Protein AF-A0A6A5ASR7-F1 (afdb_monomer_lite)

Organism: Aphanomyces astaci (NCBI:txid112090)

Sequence (142 aa):
GKNPKYELAPDVINNSWGGKFHNKLQAVVDAWRAADIIPVLCNGNSGRKCSTTWTPADYKNVIAVGNVGTDDKLFTQSSRGPTADGRIKPDVSAPGNRIRSAWHTGNSAYQIMTGTSMASPHVAGAIALYLSANKGAKYDQV

InterPro domains:
  IPR000209 Peptidase S8/S53 domain [PF00082] (9-138)
  IPR023828 Peptidase S8, subtilisin, Ser-active site [PS00138] (115-125)
  IPR036852 Peptidase S8/S53 domain superfamily [G3DSA:3.40.50.200] (2-142)
  IPR036852 Peptidase S8/S53 domain superfamily [SSF52743] (7-136)
  IPR051048 Peptidase S8/S53 subtilisin kexin sedolisin [PTHR43399] (6-133)

Foldseek 3Di:
DVDDDLVPDALEDEALDFAQDPDPCPVVLVVCQVSLRAYFYEQFQQDDDEQFGTPPQQPPRHQYEFEADPVRHGDGRTYADDHPVRRGDNPYYFHFAQDWDADPPDPPDIDGGGGSSRGRVVVRVVVVVVCVVVPPDGNVRD

Structure (mmCIF, N/CA/C/O backbone):
data_AF-A0A6A5ASR7-F1
#
_entry.id   AF-A0A6A5ASR7-F1
#
loop_
_atom_site.group_PDB
_atom_site.id
_atom_site.type_symbol
_atom_site.label_atom_id
_atom_site.label_alt_id
_atom_site.label_comp_id
_atom_site.label_asym_id
_atom_site.label_entity_id
_atom_site.label_seq_id
_atom_site.pdbx_PDB_ins_code
_atom_site.Cartn_x
_atom_site.Cartn_y
_atom_site.Cartn_z
_atom_site.occupancy
_atom_site.B_iso_or_equiv
_atom_site.auth_seq_id
_atom_site.auth_comp_id
_atom_site.auth_asym_id
_atom_site.auth_atom_id
_atom_site.pdbx_PDB_model_num
ATOM 1 N N . GLY A 1 1 ? -4.654 21.238 13.000 1.00 56.31 1 GLY A N 1
ATOM 2 C CA . GLY A 1 1 ? -4.422 22.635 12.565 1.00 56.31 1 GLY A CA 1
ATOM 3 C C . GLY A 1 1 ? -5.441 23.549 13.219 1.00 56.31 1 GLY A C 1
ATOM 4 O O . GLY A 1 1 ? -6.389 23.037 13.791 1.00 56.31 1 GLY A O 1
ATOM 5 N N . LYS A 1 2 ? -5.270 24.875 13.148 1.00 73.44 2 LYS A N 1
ATOM 6 C CA . LYS A 1 2 ? -6.184 25.844 13.795 1.00 73.44 2 LYS A CA 1
ATOM 7 C C . LYS A 1 2 ? -7.547 26.015 13.088 1.00 73.44 2 LYS A C 1
ATOM 9 O O . LYS A 1 2 ? -8.387 26.741 13.595 1.00 73.44 2 LYS A O 1
ATOM 14 N N . ASN A 1 3 ? -7.757 25.365 11.938 1.00 82.50 3 ASN A N 1
ATOM 15 C CA . ASN A 1 3 ? -9.017 25.380 11.186 1.00 82.50 3 ASN A CA 1
ATOM 16 C C . ASN A 1 3 ? -9.236 24.036 10.449 1.00 82.50 3 ASN A C 1
ATOM 18 O O . ASN A 1 3 ? -8.945 23.942 9.254 1.00 82.50 3 ASN A O 1
ATOM 22 N N . PRO A 1 4 ? -9.598 22.951 11.159 1.00 79.31 4 PRO A N 1
ATOM 23 C CA . PRO A 1 4 ? -9.824 21.653 10.532 1.00 79.31 4 PRO A CA 1
ATOM 24 C C . PRO A 1 4 ? -11.140 21.646 9.738 1.00 79.31 4 PRO A C 1
ATOM 26 O O . PRO A 1 4 ? -12.196 21.937 10.288 1.00 79.31 4 PRO A O 1
ATOM 29 N N . LYS A 1 5 ? -11.062 21.274 8.457 1.00 85.00 5 LYS A N 1
ATOM 30 C CA . LYS A 1 5 ? -12.212 21.029 7.576 1.00 85.00 5 LYS A CA 1
ATOM 31 C C . LYS A 1 5 ? -12.470 19.528 7.487 1.00 85.00 5 LYS A C 1
ATOM 33 O O . LYS A 1 5 ? -11.894 18.854 6.633 1.00 85.00 5 LYS A O 1
ATOM 38 N N . TYR A 1 6 ? -13.232 18.992 8.436 1.00 80.44 6 TYR A N 1
ATOM 39 C CA . TYR A 1 6 ? -13.481 17.549 8.547 1.00 80.44 6 TYR A CA 1
ATOM 40 C C . TYR A 1 6 ? -14.253 16.999 7.341 1.00 80.44 6 TYR A C 1
ATOM 42 O O . TYR A 1 6 ? -14.079 15.845 6.973 1.00 80.44 6 TYR A O 1
ATOM 50 N N . GLU A 1 7 ? -15.039 17.845 6.681 1.0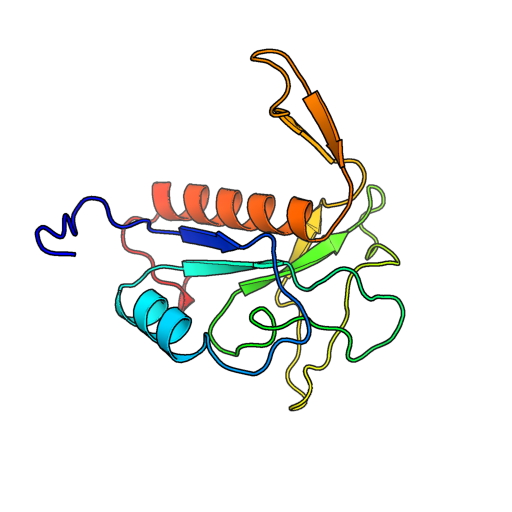0 85.38 7 GLU A N 1
ATOM 51 C CA . GLU A 1 7 ? -15.774 17.542 5.457 1.00 85.38 7 GLU A CA 1
ATOM 52 C C . GLU A 1 7 ? -14.871 17.282 4.241 1.00 85.38 7 GLU A C 1
ATOM 54 O O . GLU A 1 7 ? -15.339 16.773 3.228 1.00 85.38 7 GLU A O 1
ATOM 59 N N . LEU A 1 8 ? -13.582 17.629 4.334 1.00 88.31 8 LEU A N 1
ATOM 60 C CA . LEU A 1 8 ? -12.567 17.383 3.304 1.00 88.31 8 LEU A CA 1
ATOM 61 C C . LEU A 1 8 ? -11.582 16.275 3.704 1.00 88.31 8 LEU A C 1
ATOM 63 O O . LEU A 1 8 ? -10.516 16.152 3.094 1.00 88.31 8 LEU A O 1
ATOM 67 N N . ALA A 1 9 ? -11.881 15.511 4.759 1.00 91.00 9 ALA A N 1
ATOM 68 C CA . ALA A 1 9 ? -11.059 14.369 5.129 1.00 91.00 9 ALA A CA 1
ATOM 69 C C . ALA A 1 9 ? -11.033 13.340 3.982 1.00 91.00 9 ALA A C 1
ATOM 71 O O . ALA A 1 9 ? -12.057 13.121 3.335 1.00 91.00 9 ALA A O 1
ATOM 72 N N . PRO A 1 10 ? -9.878 12.715 3.698 1.00 94.62 10 PRO A N 1
ATOM 73 C CA . PRO A 1 10 ? -9.813 11.668 2.690 1.00 94.62 10 PRO A CA 1
ATOM 74 C C . PRO A 1 10 ? -10.471 10.389 3.211 1.00 94.62 10 PRO A C 1
ATOM 76 O O . PRO A 1 10 ? -10.231 10.008 4.352 1.00 94.62 10 PRO A O 1
ATOM 79 N N . ASP A 1 11 ? -11.193 9.665 2.359 1.00 95.88 11 ASP A N 1
ATOM 80 C CA . ASP A 1 11 ? -11.678 8.321 2.705 1.00 95.88 11 ASP A CA 1
ATOM 81 C C . ASP A 1 11 ? -10.545 7.275 2.677 1.00 95.88 11 ASP A C 1
ATOM 83 O O . ASP A 1 11 ? -10.553 6.292 3.418 1.00 95.88 11 ASP A O 1
ATOM 87 N N . VAL A 1 12 ? -9.536 7.487 1.821 1.00 97.88 12 VAL A N 1
ATOM 88 C CA . VAL A 1 12 ? -8.413 6.564 1.597 1.00 97.88 12 VAL A CA 1
ATOM 89 C C . VAL A 1 12 ? -7.096 7.334 1.583 1.00 97.88 12 VAL A C 1
ATOM 91 O O . VAL A 1 12 ? -6.965 8.351 0.902 1.00 97.88 12 VAL A O 1
ATOM 94 N N . ILE A 1 13 ? -6.084 6.822 2.285 1.00 97.75 13 ILE A N 1
ATOM 95 C CA . ILE A 1 13 ? -4.710 7.335 2.238 1.00 97.75 13 ILE A CA 1
ATOM 96 C C . ILE A 1 13 ? -3.798 6.257 1.654 1.00 97.75 13 ILE A C 1
ATOM 98 O O . ILE A 1 13 ? -3.668 5.173 2.218 1.00 97.75 13 ILE A O 1
ATOM 102 N N . ASN A 1 14 ? -3.132 6.572 0.539 1.00 98.44 14 ASN A N 1
ATOM 103 C CA . ASN A 1 14 ? -2.107 5.718 -0.057 1.00 98.44 14 ASN A CA 1
ATOM 104 C C . ASN A 1 14 ? -0.698 6.172 0.346 1.00 98.44 14 ASN A C 1
ATOM 106 O O . ASN A 1 14 ? -0.268 7.267 -0.027 1.00 98.44 14 ASN A O 1
ATOM 110 N N . ASN A 1 15 ? 0.068 5.277 0.967 1.00 97.25 15 ASN A N 1
ATOM 111 C CA . ASN A 1 15 ? 1.477 5.493 1.278 1.00 97.25 15 ASN A CA 1
ATOM 112 C C . ASN A 1 15 ? 2.358 4.540 0.469 1.00 97.25 15 ASN A C 1
ATOM 114 O O . ASN A 1 15 ? 2.654 3.411 0.863 1.00 97.25 15 ASN A O 1
ATOM 118 N N . SER A 1 16 ? 2.852 5.049 -0.656 1.00 97.38 16 SER A N 1
ATOM 119 C CA . SER A 1 16 ? 3.844 4.382 -1.508 1.00 97.38 16 SER A CA 1
ATOM 120 C C . SER A 1 16 ? 5.282 4.527 -0.980 1.00 97.38 16 SER A C 1
ATOM 122 O O . SER A 1 16 ? 6.225 4.661 -1.762 1.00 97.38 16 SER A O 1
ATOM 124 N N . TRP A 1 17 ? 5.444 4.518 0.344 1.00 94.44 17 TRP A N 1
ATOM 125 C CA . TRP A 1 17 ? 6.704 4.663 1.066 1.00 94.44 17 TRP A CA 1
ATOM 126 C C . TRP A 1 17 ? 6.700 3.791 2.325 1.00 94.44 17 TRP A C 1
ATOM 128 O O . TRP A 1 17 ? 5.654 3.378 2.822 1.00 94.44 17 TRP A O 1
ATOM 138 N N . GLY A 1 18 ? 7.889 3.518 2.845 1.00 92.50 18 GLY A N 1
ATOM 139 C CA . GLY A 1 18 ? 8.094 2.734 4.054 1.00 92.50 18 GLY A CA 1
ATOM 140 C C . GLY A 1 18 ? 9.572 2.425 4.232 1.00 92.50 18 GLY A C 1
ATOM 141 O O . GLY A 1 18 ? 10.416 2.849 3.442 1.00 92.50 18 GLY A O 1
ATOM 142 N N . GLY A 1 19 ? 9.892 1.674 5.272 1.00 88.75 19 GLY A N 1
ATOM 143 C CA . GLY A 1 19 ? 11.234 1.154 5.476 1.00 88.75 19 GLY A CA 1
ATOM 144 C C . GLY A 1 19 ? 11.341 0.409 6.792 1.00 88.75 19 GLY A C 1
ATOM 145 O O . GLY A 1 19 ? 10.345 0.140 7.457 1.00 88.75 19 GLY A O 1
ATOM 146 N N . LYS A 1 20 ? 12.565 0.096 7.205 1.00 74.38 20 LYS A N 1
ATOM 147 C CA . LYS A 1 20 ? 12.832 -0.474 8.532 1.00 74.38 20 LYS A CA 1
ATOM 148 C C . LYS A 1 20 ? 12.923 0.638 9.582 1.00 74.38 20 LYS A C 1
ATOM 150 O O . LYS A 1 20 ? 13.941 0.780 10.250 1.00 74.38 20 LYS A O 1
ATOM 155 N N . PHE A 1 21 ? 11.893 1.477 9.667 1.00 67.38 21 PHE A N 1
ATOM 156 C CA . PHE A 1 21 ? 11.830 2.561 10.645 1.00 67.38 21 PHE A CA 1
ATOM 157 C C . PHE A 1 21 ? 11.010 2.122 11.856 1.00 67.38 21 PHE A C 1
ATOM 159 O O . PHE A 1 21 ? 9.901 1.617 11.726 1.00 67.38 21 PHE A O 1
ATOM 166 N N . HIS A 1 22 ? 11.560 2.343 13.044 1.00 56.38 22 HIS A N 1
ATOM 167 C CA . HIS A 1 22 ? 10.932 2.017 14.319 1.00 56.38 22 HIS A CA 1
ATOM 168 C C . HIS A 1 22 ? 9.613 2.792 14.529 1.00 56.38 22 HIS A C 1
ATOM 170 O O . HIS A 1 22 ? 9.639 4.019 14.591 1.00 56.38 22 HIS A O 1
ATOM 176 N N . ASN A 1 23 ? 8.482 2.065 14.598 1.00 61.50 23 ASN A N 1
ATOM 177 C CA . ASN A 1 23 ? 7.245 2.242 15.400 1.00 61.50 23 ASN A CA 1
ATOM 178 C C . ASN A 1 23 ? 6.672 3.648 15.733 1.00 61.50 23 ASN A C 1
ATOM 180 O O . ASN A 1 23 ? 5.783 3.762 16.572 1.00 61.50 23 ASN A O 1
ATOM 184 N N . LYS A 1 24 ? 7.077 4.723 15.052 1.00 74.62 24 LYS A N 1
ATOM 185 C CA . LYS A 1 24 ? 6.605 6.095 15.330 1.00 74.62 24 LYS A CA 1
ATOM 186 C C . LYS A 1 24 ? 5.259 6.457 14.697 1.00 74.62 24 LYS A C 1
ATOM 188 O O . LYS A 1 24 ? 4.774 7.561 14.917 1.00 74.62 24 LYS A O 1
ATOM 193 N N . LEU A 1 25 ? 4.663 5.566 13.904 1.00 90.88 25 LEU A N 1
ATOM 194 C CA . LEU A 1 25 ? 3.473 5.885 13.110 1.00 90.88 25 LEU A CA 1
ATOM 195 C C . LEU A 1 25 ? 2.218 5.126 13.538 1.00 90.88 25 LEU A C 1
ATOM 197 O O . LEU A 1 25 ? 1.158 5.393 12.986 1.00 90.88 25 LEU A O 1
ATOM 201 N N . GLN A 1 26 ? 2.301 4.226 14.525 1.00 91.88 26 GLN A N 1
ATOM 202 C CA . GLN A 1 26 ? 1.136 3.447 14.958 1.00 91.88 26 GLN A CA 1
ATOM 203 C C . GLN A 1 26 ? 0.004 4.365 15.429 1.00 91.88 26 GLN A C 1
ATOM 205 O O . GLN A 1 26 ? -1.100 4.260 14.919 1.00 91.88 26 GLN A O 1
ATOM 210 N N . ALA A 1 27 ? 0.302 5.353 16.281 1.00 93.44 27 ALA A N 1
ATOM 211 C CA . ALA A 1 27 ? -0.693 6.328 16.733 1.00 93.44 27 ALA A CA 1
ATOM 212 C C . ALA A 1 27 ? -1.307 7.150 15.581 1.00 93.44 27 ALA A C 1
ATOM 214 O O . ALA A 1 27 ? -2.467 7.544 15.652 1.00 93.44 27 ALA A O 1
ATOM 215 N N . VAL A 1 28 ? -0.547 7.396 14.506 1.00 93.69 28 VAL A N 1
ATOM 216 C CA . VAL A 1 28 ? -1.050 8.096 13.311 1.00 93.69 28 VAL A CA 1
ATOM 217 C C . VAL A 1 28 ? -2.016 7.201 12.540 1.00 93.69 28 VAL A C 1
ATOM 219 O O . VAL A 1 28 ? -3.098 7.642 12.168 1.00 93.69 28 VAL A O 1
ATOM 222 N N . VAL A 1 29 ? -1.653 5.933 12.343 1.00 95.62 29 VAL A N 1
ATOM 223 C CA . VAL A 1 29 ? -2.513 4.940 11.693 1.00 95.62 29 VAL A CA 1
ATOM 224 C C . VAL A 1 29 ? -3.771 4.671 12.521 1.00 95.62 29 VAL A C 1
ATOM 226 O O . VAL A 1 29 ? -4.859 4.591 11.962 1.00 95.62 29 VAL A O 1
ATOM 229 N N . ASP A 1 30 ? -3.650 4.594 13.845 1.00 95.81 30 ASP A N 1
ATOM 230 C CA . ASP A 1 30 ? -4.786 4.435 14.754 1.00 95.81 30 ASP A CA 1
ATOM 231 C C . ASP A 1 30 ? -5.736 5.632 14.650 1.00 95.81 30 ASP A C 1
ATOM 233 O O . ASP A 1 30 ? -6.947 5.443 14.568 1.00 95.81 30 ASP A O 1
ATOM 237 N N . ALA A 1 31 ? -5.200 6.855 14.573 1.00 94.94 31 ALA A N 1
ATOM 238 C CA . ALA A 1 31 ? -5.999 8.059 14.367 1.00 94.94 31 ALA A CA 1
ATOM 239 C C . ALA A 1 31 ? -6.701 8.070 13.000 1.00 94.94 31 ALA A C 1
ATOM 241 O O . ALA A 1 31 ? -7.865 8.456 12.925 1.00 94.94 31 ALA A O 1
ATOM 242 N N . TRP A 1 32 ? -6.039 7.615 11.929 1.00 95.81 32 TRP A N 1
ATOM 243 C CA . TRP A 1 32 ? -6.683 7.438 10.622 1.00 95.81 32 TRP A CA 1
ATOM 244 C C . TRP A 1 32 ? -7.833 6.440 10.704 1.00 95.81 32 TRP A C 1
ATOM 246 O O . TRP A 1 32 ? -8.946 6.759 10.299 1.00 95.81 32 TRP A O 1
ATOM 256 N N . ARG A 1 33 ? -7.598 5.270 11.305 1.00 96.31 33 ARG A N 1
ATOM 257 C CA . ARG A 1 33 ? -8.625 4.234 11.456 1.00 96.31 33 ARG A CA 1
ATOM 258 C C . ARG A 1 33 ? -9.797 4.706 12.318 1.00 96.31 33 ARG A C 1
ATOM 260 O O . ARG A 1 33 ? -10.930 4.405 11.969 1.00 96.31 33 ARG A O 1
ATOM 267 N N . ALA A 1 34 ? -9.541 5.458 13.390 1.00 95.19 34 ALA A N 1
ATOM 268 C CA . ALA A 1 34 ? -10.576 6.040 14.249 1.00 95.19 34 ALA A CA 1
ATOM 269 C C . ALA A 1 34 ? -11.397 7.141 13.555 1.00 95.19 34 ALA A C 1
ATOM 271 O O . ALA A 1 34 ? -12.530 7.397 13.948 1.00 95.19 34 ALA A O 1
ATOM 272 N N . ALA A 1 35 ? -10.832 7.781 12.531 1.00 93.62 35 ALA A N 1
ATOM 273 C CA . ALA A 1 35 ? -11.515 8.749 11.678 1.00 93.62 35 ALA A CA 1
ATOM 274 C C . ALA A 1 35 ? -12.145 8.104 10.427 1.00 93.62 35 ALA A C 1
ATOM 276 O O . ALA A 1 35 ? -12.496 8.821 9.495 1.00 93.62 35 ALA A O 1
ATOM 277 N N . ASP A 1 36 ? -12.257 6.770 10.388 1.00 94.56 36 ASP A N 1
ATOM 278 C CA . ASP A 1 36 ? -12.757 5.985 9.250 1.00 94.56 36 ASP A CA 1
ATOM 279 C C . ASP A 1 36 ? -11.968 6.149 7.940 1.00 94.56 36 ASP A C 1
ATOM 281 O O . ASP A 1 36 ? -12.455 5.812 6.863 1.00 94.56 36 ASP A O 1
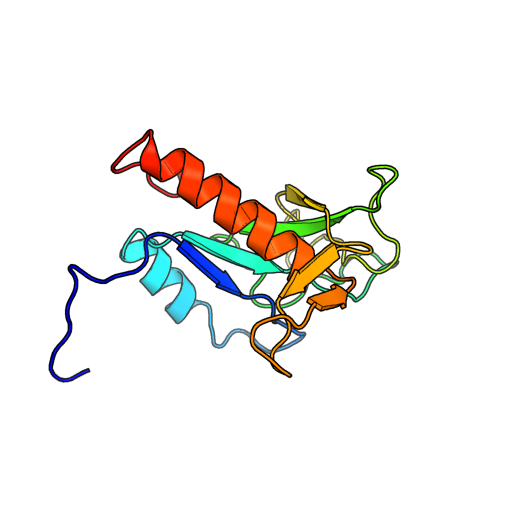ATOM 285 N N . ILE A 1 37 ? -10.716 6.594 8.031 1.00 96.56 37 ILE A N 1
ATOM 286 C CA . ILE A 1 37 ? -9.802 6.700 6.896 1.00 96.56 37 ILE A CA 1
ATOM 287 C C . ILE A 1 37 ? -9.119 5.348 6.691 1.00 96.56 37 ILE A C 1
ATOM 289 O O . ILE A 1 37 ? -8.579 4.766 7.637 1.00 96.56 37 ILE A O 1
ATOM 293 N N . ILE A 1 38 ? -9.108 4.853 5.452 1.00 98.31 38 ILE A N 1
ATOM 294 C CA . ILE A 1 38 ? -8.531 3.554 5.086 1.00 98.31 38 ILE A CA 1
ATOM 295 C C . ILE A 1 38 ? -7.063 3.727 4.661 1.00 98.31 38 ILE A C 1
ATOM 297 O O . ILE A 1 38 ? -6.791 4.323 3.614 1.00 98.31 38 ILE A O 1
ATOM 301 N N . PRO A 1 39 ? -6.091 3.210 5.436 1.00 98.25 39 PRO A N 1
ATOM 302 C CA . PRO A 1 39 ? -4.680 3.298 5.091 1.00 98.25 39 PRO A CA 1
ATOM 303 C C . PRO A 1 39 ? -4.245 2.124 4.205 1.00 98.25 39 PRO A C 1
ATOM 305 O O . PRO A 1 39 ? -4.288 0.959 4.610 1.00 98.25 39 PRO A O 1
ATOM 308 N N . VAL A 1 40 ? -3.761 2.451 3.009 1.00 98.75 40 VAL A N 1
ATOM 309 C CA . VAL A 1 40 ? -3.216 1.517 2.018 1.00 98.75 40 VAL A CA 1
ATOM 310 C C . VAL A 1 40 ? -1.723 1.788 1.873 1.00 98.75 40 VAL A C 1
ATOM 312 O O . VAL A 1 40 ? -1.316 2.906 1.562 1.00 98.75 40 VAL A O 1
ATOM 315 N N . LEU A 1 41 ? -0.885 0.789 2.127 1.00 98.31 41 LEU A N 1
ATOM 316 C CA . LEU A 1 41 ? 0.565 0.943 2.165 1.00 98.31 41 LEU A CA 1
ATOM 317 C C . LEU A 1 41 ? 1.267 -0.060 1.267 1.00 98.31 41 LEU A C 1
ATOM 319 O O . LEU A 1 41 ? 0.880 -1.220 1.148 1.00 98.31 41 LEU A O 1
ATOM 323 N N . CYS A 1 42 ? 2.384 0.362 0.687 1.00 98.19 42 CYS A N 1
ATOM 324 C CA . CYS A 1 42 ? 3.232 -0.540 -0.071 1.00 98.19 42 CYS A CA 1
ATOM 325 C C . CYS A 1 42 ? 3.983 -1.506 0.869 1.00 98.19 42 CYS A C 1
ATOM 327 O O . CYS A 1 42 ? 4.613 -1.077 1.833 1.00 98.19 42 CYS A O 1
ATOM 329 N N . ASN A 1 43 ? 3.955 -2.813 0.586 1.00 98.00 43 ASN A N 1
ATOM 330 C CA . ASN A 1 43 ? 4.540 -3.827 1.479 1.00 98.00 43 ASN A CA 1
ATOM 331 C C . ASN A 1 43 ? 6.084 -3.803 1.527 1.00 98.00 43 ASN A C 1
ATOM 333 O O . ASN A 1 43 ? 6.695 -4.354 2.446 1.00 98.00 43 ASN A O 1
ATOM 337 N N . GLY A 1 44 ? 6.711 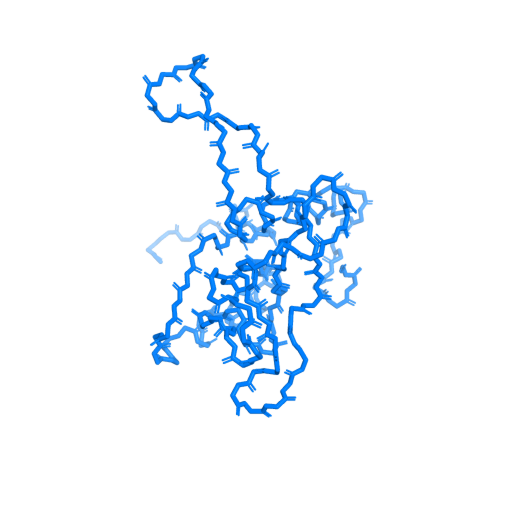-3.169 0.533 1.00 97.69 44 GLY A N 1
ATOM 338 C CA . GLY A 1 44 ? 8.154 -2.973 0.424 1.00 97.69 44 GLY A CA 1
ATOM 339 C C . GLY A 1 44 ? 8.787 -3.696 -0.765 1.00 97.69 44 GLY A C 1
ATOM 340 O O . GLY A 1 44 ? 8.205 -4.607 -1.355 1.00 97.69 44 GLY A O 1
ATOM 341 N N . ASN A 1 45 ? 10.012 -3.287 -1.103 1.00 97.50 45 ASN A N 1
ATOM 342 C CA . ASN A 1 45 ? 10.769 -3.796 -2.254 1.00 97.50 45 ASN A CA 1
ATOM 343 C C . ASN A 1 45 ? 12.047 -4.554 -1.835 1.00 97.50 45 ASN A C 1
ATOM 345 O O . ASN A 1 45 ? 13.098 -4.413 -2.460 1.00 97.50 45 ASN A O 1
ATOM 349 N N . SER A 1 46 ? 11.991 -5.312 -0.735 1.00 97.00 46 SER A N 1
ATOM 350 C CA . SER A 1 46 ? 13.139 -6.033 -0.157 1.00 97.00 46 SER A CA 1
ATOM 351 C C . SER A 1 46 ? 13.068 -7.560 -0.313 1.00 97.00 46 SER A C 1
ATOM 353 O O . SER A 1 46 ? 13.779 -8.280 0.390 1.00 97.00 46 SER A O 1
ATOM 355 N N . GLY A 1 47 ? 12.244 -8.074 -1.234 1.00 95.38 47 GLY A N 1
ATOM 356 C CA . GLY A 1 47 ? 12.269 -9.487 -1.639 1.00 95.38 47 GLY A CA 1
ATOM 357 C C . GLY A 1 47 ? 13.644 -9.916 -2.192 1.00 95.38 47 GLY A C 1
ATOM 358 O O . GLY A 1 47 ? 14.500 -9.094 -2.495 1.00 95.38 47 GLY A O 1
ATOM 359 N N . ARG A 1 48 ? 13.964 -11.206 -2.347 1.00 96.44 48 ARG A N 1
ATOM 360 C CA . ARG A 1 48 ? 13.106 -12.406 -2.348 1.00 96.44 48 ARG A CA 1
ATOM 361 C C . ARG A 1 48 ? 13.061 -13.149 -0.997 1.00 96.44 48 ARG A C 1
ATOM 363 O O . ARG A 1 48 ? 12.500 -14.238 -0.930 1.00 96.44 48 ARG A O 1
ATOM 370 N N . LYS A 1 49 ? 13.683 -12.648 0.067 1.00 96.56 49 LYS A N 1
ATOM 371 C CA . LYS A 1 49 ? 13.653 -13.345 1.366 1.00 96.56 49 LYS A CA 1
ATOM 372 C C . LYS A 1 49 ? 12.300 -13.145 2.064 1.00 96.56 49 LYS A C 1
ATOM 374 O O . LYS A 1 49 ? 11.638 -12.129 1.843 1.00 96.56 49 LYS A O 1
ATOM 379 N N . CYS A 1 50 ? 11.900 -14.112 2.888 1.00 96.31 50 CYS A N 1
ATOM 380 C CA . CYS A 1 50 ? 10.804 -13.934 3.844 1.00 96.31 50 CYS A CA 1
ATOM 381 C C . CYS A 1 50 ? 11.185 -12.890 4.904 1.00 96.31 50 CYS A C 1
ATOM 383 O O . CYS A 1 50 ? 12.365 -12.567 5.059 1.00 96.31 50 CYS A O 1
ATOM 385 N N . SER A 1 51 ? 10.189 -12.377 5.621 1.00 96.31 51 SER A N 1
ATOM 386 C CA . SER A 1 51 ? 10.362 -11.380 6.686 1.00 96.31 51 SER A CA 1
ATOM 387 C C . SER A 1 51 ? 11.058 -10.100 6.228 1.00 96.31 51 SER A C 1
ATOM 389 O O . SER A 1 51 ? 12.007 -9.606 6.836 1.00 96.31 51 SER A O 1
ATOM 391 N N . THR A 1 52 ? 10.577 -9.565 5.108 1.00 96.69 52 THR A N 1
ATOM 392 C CA . THR A 1 52 ? 11.110 -8.364 4.450 1.00 96.69 52 THR A CA 1
ATOM 393 C C . THR A 1 52 ? 10.092 -7.226 4.359 1.00 96.69 52 THR A C 1
ATOM 395 O O . THR A 1 52 ? 10.355 -6.230 3.681 1.00 96.69 52 THR A O 1
ATOM 398 N N . THR A 1 53 ? 8.946 -7.350 5.034 1.00 95.50 53 THR A N 1
ATOM 399 C CA . THR A 1 53 ? 7.913 -6.305 5.126 1.00 95.50 53 THR A CA 1
ATOM 400 C C . THR A 1 53 ? 8.493 -5.003 5.670 1.00 95.50 53 THR A C 1
ATOM 402 O O . THR A 1 53 ? 9.356 -5.014 6.550 1.00 95.50 53 THR A O 1
ATOM 405 N N . TRP A 1 54 ? 8.027 -3.875 5.147 1.00 94.94 54 TRP A N 1
ATOM 406 C CA . TRP A 1 54 ? 8.400 -2.555 5.650 1.00 94.94 54 TRP A CA 1
ATOM 407 C C . TRP A 1 54 ? 7.387 -2.030 6.664 1.00 94.94 54 TRP A C 1
ATOM 409 O O . TRP A 1 54 ? 6.194 -2.289 6.557 1.00 94.94 54 TRP A O 1
ATOM 419 N N . THR A 1 55 ? 7.859 -1.218 7.601 1.00 94.38 55 THR A N 1
ATOM 420 C CA . THR A 1 55 ? 7.013 -0.396 8.465 1.00 94.38 55 THR A CA 1
ATOM 421 C C . THR A 1 55 ? 6.639 0.891 7.716 1.00 94.38 55 THR A C 1
ATOM 423 O O . THR A 1 55 ? 7.517 1.486 7.075 1.00 94.38 55 THR A O 1
ATOM 426 N N . PRO A 1 56 ? 5.364 1.337 7.736 1.00 95.50 56 PRO A N 1
ATOM 427 C CA . PRO A 1 56 ? 4.242 0.865 8.564 1.00 95.50 56 PRO A CA 1
ATOM 428 C C . PRO A 1 56 ? 3.327 -0.185 7.912 1.00 95.50 56 PRO A C 1
ATOM 430 O O . PRO A 1 56 ? 2.273 -0.494 8.458 1.00 95.50 56 PRO A O 1
ATOM 433 N N . ALA A 1 57 ? 3.682 -0.735 6.748 1.00 96.62 57 ALA A N 1
ATOM 434 C CA . ALA A 1 57 ? 2.861 -1.752 6.081 1.00 96.62 57 ALA A CA 1
ATOM 435 C C . ALA A 1 57 ? 2.764 -3.066 6.885 1.00 96.62 57 ALA A C 1
ATOM 437 O O . ALA A 1 57 ? 1.848 -3.859 6.699 1.00 96.62 57 ALA A O 1
ATOM 438 N N . ASP A 1 58 ? 3.682 -3.286 7.821 1.00 95.31 58 ASP A N 1
ATOM 439 C CA . ASP A 1 58 ? 3.634 -4.376 8.785 1.00 95.31 58 ASP A CA 1
ATOM 440 C C . ASP A 1 58 ? 2.611 -4.174 9.916 1.00 95.31 58 ASP A C 1
ATOM 442 O O . ASP A 1 58 ? 2.418 -5.099 10.699 1.00 95.31 58 ASP A O 1
ATOM 446 N N . TYR A 1 59 ? 1.924 -3.034 10.035 1.00 95.69 59 TYR A N 1
ATOM 447 C CA . TYR A 1 59 ? 0.916 -2.821 11.083 1.00 95.69 59 TYR A CA 1
ATOM 448 C C . TYR A 1 59 ? -0.340 -3.679 10.878 1.00 95.69 59 TYR A C 1
ATOM 450 O O . TYR A 1 59 ? -0.645 -4.151 9.782 1.00 95.69 59 TYR A O 1
ATOM 458 N N . LYS A 1 60 ? -1.070 -3.946 11.968 1.00 94.56 60 LYS A N 1
ATOM 459 C CA . LYS A 1 60 ? -2.258 -4.823 11.939 1.00 94.56 60 LYS A CA 1
ATOM 460 C C . LYS A 1 60 ? -3.474 -4.167 11.287 1.00 94.56 60 LYS A C 1
ATOM 462 O O . LYS A 1 60 ? -4.311 -4.852 10.720 1.00 94.56 60 LYS A O 1
ATOM 467 N N . ASN A 1 61 ? -3.570 -2.849 11.391 1.00 95.69 61 ASN A N 1
ATOM 468 C CA . ASN A 1 61 ? -4.730 -2.047 11.021 1.00 95.69 61 ASN A CA 1
ATOM 469 C C . ASN A 1 61 ? -4.478 -1.233 9.747 1.00 95.69 61 ASN A C 1
ATOM 471 O O . ASN A 1 61 ? -4.899 -0.083 9.648 1.00 95.69 61 ASN A O 1
ATOM 475 N N . VAL A 1 62 ? -3.774 -1.846 8.796 1.00 97.62 62 VAL A N 1
ATOM 476 C CA . VAL A 1 62 ? -3.517 -1.300 7.464 1.00 97.62 62 VAL A CA 1
ATOM 477 C C . VAL A 1 62 ? -3.639 -2.366 6.389 1.00 97.62 62 VAL A C 1
ATOM 479 O O . VAL A 1 62 ? -3.410 -3.544 6.671 1.00 97.62 62 VAL A O 1
ATOM 482 N N . ILE A 1 63 ? -3.897 -1.928 5.157 1.00 98.69 63 ILE A N 1
ATOM 483 C CA . ILE A 1 63 ? -3.862 -2.771 3.961 1.00 98.69 63 ILE A CA 1
ATOM 484 C C . ILE A 1 63 ? -2.472 -2.651 3.332 1.00 98.69 63 ILE A C 1
ATOM 486 O O . ILE A 1 63 ? -2.121 -1.625 2.756 1.00 98.69 63 ILE A O 1
ATOM 490 N N . ALA A 1 64 ? -1.660 -3.692 3.449 1.00 98.50 64 ALA A N 1
ATOM 491 C CA . ALA A 1 64 ? -0.339 -3.807 2.856 1.00 98.50 64 ALA A CA 1
ATOM 492 C C . ALA A 1 64 ? -0.425 -4.481 1.487 1.00 98.50 64 ALA A C 1
ATOM 494 O O . ALA A 1 64 ? -0.971 -5.578 1.352 1.00 98.50 64 ALA A O 1
ATOM 495 N N . VAL A 1 65 ? 0.186 -3.855 0.485 1.00 98.88 65 VAL A N 1
ATOM 496 C CA . VAL A 1 65 ? 0.050 -4.252 -0.916 1.00 98.88 65 VAL A CA 1
ATOM 497 C C . VAL A 1 65 ? 1.370 -4.782 -1.471 1.00 98.88 65 VAL A C 1
ATOM 499 O O . VAL A 1 65 ? 2.378 -4.068 -1.530 1.00 98.88 65 VAL A O 1
ATOM 502 N N . GLY A 1 66 ? 1.361 -6.050 -1.879 1.00 98.62 66 GLY A N 1
ATOM 503 C CA . GLY A 1 66 ? 2.428 -6.701 -2.637 1.00 98.62 66 GLY A CA 1
ATOM 504 C C . GLY A 1 66 ? 2.388 -6.359 -4.128 1.00 98.62 66 GLY A C 1
ATOM 505 O O . GLY A 1 66 ? 1.392 -5.865 -4.648 1.00 98.62 66 GLY A O 1
ATOM 506 N N . ASN A 1 67 ? 3.487 -6.628 -4.829 1.00 98.38 67 ASN A N 1
ATOM 507 C CA . ASN A 1 67 ? 3.653 -6.317 -6.248 1.00 98.38 67 ASN A CA 1
ATOM 508 C C . ASN A 1 67 ? 3.642 -7.603 -7.088 1.00 98.38 67 ASN A C 1
ATOM 510 O O . ASN A 1 67 ? 4.513 -8.452 -6.889 1.00 98.38 67 ASN A O 1
ATOM 514 N N . VAL A 1 68 ? 2.720 -7.719 -8.048 1.00 98.44 68 VAL A N 1
ATOM 515 C CA . VAL A 1 68 ? 2.755 -8.766 -9.086 1.00 98.44 68 VAL A CA 1
ATOM 516 C C . VAL A 1 68 ? 3.266 -8.250 -10.434 1.00 98.44 68 VAL A C 1
ATOM 518 O O . VAL A 1 68 ? 3.148 -7.070 -10.781 1.00 98.44 68 VAL A O 1
ATOM 521 N N . GLY A 1 69 ? 3.880 -9.173 -11.176 1.00 96.62 69 GLY A N 1
ATOM 522 C CA . GLY A 1 69 ? 4.318 -9.012 -12.554 1.00 96.62 69 GLY A CA 1
ATOM 523 C C . GLY A 1 69 ? 3.164 -9.006 -13.556 1.00 96.62 69 GLY A C 1
ATOM 524 O O . GLY A 1 69 ? 2.012 -9.220 -13.206 1.00 96.62 69 GLY A O 1
ATOM 525 N N . THR A 1 70 ? 3.497 -8.806 -14.831 1.00 94.12 70 THR A N 1
ATOM 526 C CA . THR A 1 70 ? 2.551 -8.922 -15.957 1.00 94.12 70 THR A CA 1
ATOM 527 C C . THR A 1 70 ? 2.123 -10.366 -16.238 1.00 94.12 70 THR A C 1
ATOM 529 O O . THR A 1 70 ? 1.266 -10.591 -17.079 1.00 94.12 70 THR A O 1
ATOM 532 N N . ASP A 1 71 ? 2.766 -11.340 -15.594 1.00 96.50 71 ASP A N 1
ATOM 533 C CA . ASP A 1 71 ? 2.434 -12.765 -15.628 1.00 96.50 71 ASP A CA 1
ATOM 534 C C . ASP A 1 71 ? 1.648 -13.208 -14.380 1.00 96.50 71 ASP A C 1
ATOM 536 O O . ASP A 1 71 ? 1.613 -14.399 -14.073 1.00 96.50 71 ASP A O 1
ATOM 540 N N . ASP A 1 72 ? 1.096 -12.247 -13.627 1.00 95.94 72 ASP A N 1
ATOM 541 C CA . ASP A 1 72 ? 0.374 -12.413 -12.356 1.00 95.94 72 ASP A CA 1
ATOM 542 C C . ASP A 1 72 ? 1.158 -13.132 -11.248 1.00 95.94 72 ASP A C 1
ATOM 544 O O . ASP A 1 72 ? 0.626 -13.465 -10.186 1.00 95.94 72 ASP A O 1
ATOM 548 N N . LYS A 1 73 ? 2.468 -13.326 -11.433 1.00 97.69 73 LYS A N 1
ATOM 549 C CA . LYS A 1 73 ? 3.338 -13.884 -10.400 1.00 97.69 73 LYS A CA 1
ATOM 550 C C . LYS A 1 73 ? 3.851 -12.787 -9.493 1.00 97.69 73 LYS A C 1
ATOM 552 O O . LYS A 1 73 ? 4.127 -11.664 -9.913 1.00 97.69 73 LYS A O 1
ATOM 557 N N . LEU A 1 74 ? 4.064 -13.139 -8.229 1.00 97.62 74 LEU A N 1
ATOM 558 C CA . LEU A 1 74 ? 4.680 -12.242 -7.262 1.00 97.62 74 LEU A CA 1
ATOM 559 C C . LEU A 1 74 ? 6.052 -11.773 -7.766 1.00 97.62 74 LEU A C 1
ATOM 561 O O . LEU A 1 74 ? 6.965 -12.579 -7.969 1.00 97.62 74 LEU A O 1
ATOM 565 N N . PHE A 1 75 ? 6.209 -10.462 -7.930 1.00 97.88 75 PHE A N 1
ATOM 566 C CA . PHE A 1 75 ? 7.434 -9.875 -8.446 1.00 97.88 75 PHE A CA 1
ATOM 567 C C . PHE A 1 75 ? 8.603 -10.177 -7.503 1.00 97.88 75 PHE A C 1
ATOM 569 O O . PHE A 1 75 ? 8.465 -10.117 -6.279 1.00 97.88 75 PHE A O 1
ATOM 576 N N . THR A 1 76 ? 9.778 -10.496 -8.053 1.00 97.00 76 THR A N 1
ATOM 577 C CA . THR A 1 76 ? 10.898 -11.037 -7.258 1.00 97.00 76 THR A CA 1
ATOM 578 C C . THR A 1 76 ? 11.316 -10.120 -6.103 1.00 97.00 76 THR A C 1
ATOM 580 O O . THR A 1 76 ? 11.631 -10.618 -5.020 1.00 97.00 76 THR A O 1
ATOM 583 N N . GLN A 1 77 ? 11.277 -8.802 -6.322 1.00 96.62 77 GLN A N 1
ATOM 584 C CA . GLN A 1 77 ? 11.630 -7.789 -5.323 1.00 96.62 77 GLN A CA 1
ATOM 585 C C . GLN A 1 77 ? 10.483 -7.432 -4.370 1.00 96.62 77 GLN A C 1
ATOM 587 O O . GLN A 1 77 ? 10.736 -6.743 -3.388 1.00 96.62 77 GLN A O 1
ATOM 592 N N . SER A 1 78 ? 9.250 -7.895 -4.605 1.00 98.19 78 SER A N 1
ATOM 593 C CA . SER A 1 78 ? 8.154 -7.666 -3.660 1.00 98.19 78 SER A CA 1
ATOM 594 C C . SER A 1 78 ? 8.523 -8.261 -2.304 1.00 98.19 78 SER A C 1
ATOM 596 O O . SER A 1 78 ? 8.830 -9.454 -2.204 1.00 98.19 78 SER A O 1
ATOM 598 N N . SER A 1 79 ? 8.491 -7.434 -1.261 1.00 97.88 79 SER A N 1
ATOM 599 C CA . SER A 1 79 ? 8.671 -7.887 0.113 1.00 97.88 79 SER A CA 1
ATOM 600 C C . SER A 1 79 ? 7.634 -8.948 0.467 1.00 97.88 79 SER A C 1
ATOM 602 O O . SER A 1 79 ? 6.505 -8.936 -0.036 1.00 97.88 79 SER A O 1
ATOM 604 N N . ARG A 1 80 ? 8.030 -9.866 1.349 1.00 97.94 80 ARG A N 1
ATOM 605 C CA . ARG A 1 80 ? 7.210 -10.982 1.825 1.00 97.94 80 ARG A CA 1
ATOM 606 C C . ARG A 1 80 ? 7.169 -11.001 3.338 1.00 97.94 80 ARG A C 1
ATOM 608 O O . ARG A 1 80 ? 8.159 -10.658 3.986 1.00 97.94 80 ARG A O 1
ATOM 615 N N . GLY A 1 81 ? 6.044 -11.449 3.877 1.00 96.88 81 GLY A N 1
ATOM 616 C CA . GLY A 1 81 ? 5.922 -11.781 5.283 1.00 96.88 81 GLY A CA 1
ATOM 617 C C . GLY A 1 81 ? 6.758 -13.001 5.700 1.00 96.88 81 GLY A C 1
ATOM 618 O O . GLY A 1 81 ? 7.562 -13.519 4.912 1.00 96.88 81 GLY A O 1
ATOM 619 N N . PRO A 1 82 ? 6.570 -13.460 6.945 1.00 97.31 82 PRO A N 1
ATOM 620 C CA . PRO A 1 82 ? 5.725 -12.821 7.959 1.00 97.31 82 PRO A CA 1
ATOM 621 C C . PRO A 1 82 ? 6.302 -11.475 8.421 1.00 97.31 82 PRO A C 1
ATOM 623 O O . PRO A 1 82 ? 7.470 -11.178 8.171 1.00 97.31 82 PRO A O 1
ATOM 626 N N . THR A 1 83 ? 5.501 -10.657 9.092 1.00 95.25 83 THR A N 1
ATOM 627 C CA . THR A 1 83 ? 6.006 -9.501 9.851 1.00 95.25 83 THR A CA 1
ATOM 628 C C . THR A 1 83 ? 6.935 -9.967 10.983 1.00 95.25 83 THR A C 1
ATOM 630 O O . THR A 1 83 ? 7.026 -11.162 11.278 1.00 95.25 83 THR A O 1
ATOM 633 N N . ALA A 1 84 ? 7.637 -9.039 11.643 1.00 91.12 84 ALA A N 1
ATOM 634 C CA . ALA A 1 84 ? 8.557 -9.377 12.737 1.00 91.12 84 ALA A CA 1
ATOM 635 C C . ALA A 1 84 ? 7.875 -10.105 13.915 1.00 91.12 84 ALA A C 1
ATOM 637 O O . ALA A 1 84 ? 8.507 -10.915 14.584 1.00 91.12 84 ALA A O 1
ATOM 638 N N . ASP A 1 85 ? 6.586 -9.840 14.137 1.00 92.44 85 ASP A N 1
ATOM 639 C CA . ASP A 1 85 ? 5.730 -10.477 15.144 1.00 92.44 85 ASP A CA 1
ATOM 640 C C . ASP A 1 85 ? 4.919 -11.670 14.597 1.00 92.44 85 ASP A C 1
ATOM 642 O O . ASP A 1 85 ? 4.005 -12.153 15.258 1.00 92.44 85 ASP A O 1
ATOM 646 N N . GLY A 1 86 ? 5.236 -12.163 13.394 1.00 95.44 86 GLY A N 1
ATOM 647 C CA . GLY A 1 86 ? 4.680 -13.409 12.858 1.00 95.44 86 GLY A CA 1
ATOM 648 C C . GLY A 1 86 ? 3.357 -13.284 12.094 1.00 95.44 86 GLY A C 1
ATOM 649 O O . GLY A 1 86 ? 2.862 -14.290 11.588 1.00 95.44 86 GLY A O 1
ATOM 650 N N . ARG A 1 87 ? 2.780 -12.083 11.958 1.00 96.75 87 ARG A N 1
ATOM 651 C CA . ARG A 1 87 ? 1.538 -11.878 11.195 1.00 96.75 87 ARG A CA 1
ATOM 652 C C . ARG A 1 87 ? 1.764 -12.044 9.692 1.00 96.75 87 ARG A C 1
ATOM 654 O O . ARG A 1 87 ? 2.848 -11.799 9.156 1.00 96.75 87 ARG A O 1
ATOM 661 N N . ILE A 1 88 ? 0.704 -12.446 8.997 1.00 97.69 88 ILE A N 1
ATOM 662 C CA . ILE A 1 88 ? 0.697 -12.580 7.540 1.00 97.69 88 ILE A CA 1
ATOM 663 C C . ILE A 1 88 ? 0.603 -11.185 6.915 1.00 97.69 88 ILE A C 1
ATOM 665 O O . ILE A 1 88 ? -0.295 -10.418 7.247 1.00 97.69 88 ILE A O 1
ATOM 669 N N . LYS A 1 89 ? 1.543 -10.880 6.015 1.00 97.38 89 LYS A N 1
ATOM 670 C CA . LYS A 1 89 ? 1.550 -9.729 5.100 1.00 97.38 89 LYS A CA 1
ATOM 671 C C . LYS A 1 89 ? 2.281 -10.128 3.801 1.00 97.38 89 LYS A C 1
ATOM 673 O O . LYS A 1 89 ? 3.174 -10.984 3.859 1.00 97.38 89 LYS A O 1
ATOM 678 N N . PRO A 1 90 ? 1.994 -9.513 2.638 1.00 98.19 90 PRO A N 1
ATOM 679 C CA . PRO A 1 90 ? 0.967 -8.488 2.410 1.00 98.19 90 PRO A CA 1
ATOM 680 C C . PRO A 1 90 ? -0.458 -9.048 2.552 1.00 98.19 90 PRO A C 1
ATOM 682 O O . PRO A 1 90 ? -0.626 -10.264 2.517 1.00 98.19 90 PRO A O 1
ATOM 685 N N . ASP A 1 91 ? -1.464 -8.183 2.707 1.00 98.38 91 ASP A N 1
ATOM 686 C CA . ASP A 1 91 ? -2.878 -8.607 2.750 1.00 98.38 91 ASP A CA 1
ATOM 687 C C . ASP A 1 91 ? -3.395 -8.936 1.346 1.00 98.38 91 ASP A C 1
ATOM 689 O O . ASP A 1 91 ? -4.144 -9.886 1.148 1.00 98.38 91 ASP A O 1
ATOM 693 N N . VAL A 1 92 ? -2.947 -8.164 0.354 1.00 98.44 92 VAL A N 1
ATOM 694 C CA . VAL A 1 92 ? -3.305 -8.330 -1.057 1.00 98.44 92 VAL A CA 1
ATOM 695 C C . VAL A 1 92 ? -2.110 -7.986 -1.942 1.00 98.44 92 VAL A C 1
ATOM 697 O O . VAL A 1 92 ? -1.154 -7.344 -1.506 1.00 98.44 92 VAL A O 1
ATOM 700 N N . SER A 1 93 ? -2.123 -8.417 -3.199 1.00 98.44 93 SER A N 1
ATOM 701 C CA . SER A 1 93 ? -1.139 -7.988 -4.197 1.00 98.44 93 SER A CA 1
ATOM 702 C C . SER A 1 93 ? -1.829 -7.399 -5.421 1.00 98.44 93 SER A C 1
ATOM 704 O O . SER A 1 93 ? -2.942 -7.792 -5.752 1.00 98.44 93 SER A O 1
ATOM 706 N N . ALA A 1 94 ? -1.166 -6.454 -6.083 1.00 98.69 94 ALA A N 1
ATOM 707 C CA . ALA A 1 94 ? -1.690 -5.758 -7.255 1.00 98.69 94 ALA A CA 1
ATOM 708 C C . ALA A 1 94 ? -0.583 -5.507 -8.297 1.00 98.69 94 ALA A C 1
ATOM 710 O O . ALA A 1 94 ? 0.606 -5.643 -7.968 1.00 98.69 94 ALA A O 1
ATOM 711 N N . PRO A 1 95 ? -0.936 -5.153 -9.550 1.00 98.50 95 PRO A N 1
ATOM 712 C CA . PRO A 1 95 ? 0.043 -4.866 -10.592 1.00 98.50 95 PRO A CA 1
ATOM 713 C C . PRO A 1 95 ? 0.997 -3.746 -10.176 1.00 98.50 95 PRO A C 1
ATOM 715 O O . PRO A 1 95 ? 0.591 -2.614 -9.920 1.00 98.50 95 PRO A O 1
ATOM 718 N N . GLY A 1 96 ? 2.288 -4.054 -10.114 1.00 98.06 96 GLY A N 1
ATOM 719 C CA . GLY A 1 96 ? 3.316 -3.074 -9.765 1.00 98.06 96 GLY A CA 1
ATOM 720 C C . GLY A 1 96 ? 4.579 -3.194 -10.605 1.00 98.06 96 GLY A C 1
ATOM 721 O O . GLY A 1 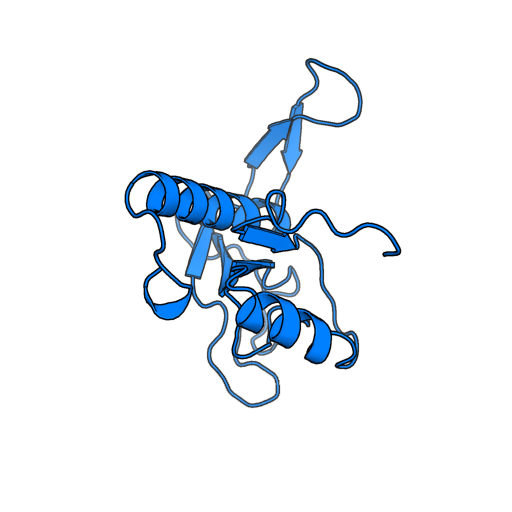96 ? 5.534 -2.470 -10.343 1.00 98.06 96 GLY A O 1
ATOM 722 N N . ASN A 1 97 ? 4.625 -4.084 -11.598 1.00 98.12 97 ASN A N 1
ATOM 723 C CA . ASN A 1 97 ? 5.739 -4.200 -12.531 1.00 98.12 97 ASN A CA 1
ATOM 724 C C . ASN A 1 97 ? 5.419 -3.519 -13.863 1.00 98.12 97 ASN A C 1
ATOM 726 O O . ASN A 1 97 ? 4.392 -3.807 -14.470 1.00 98.12 97 ASN A O 1
ATOM 730 N N . ARG A 1 98 ? 6.337 -2.676 -14.350 1.00 97.44 98 ARG A N 1
ATOM 731 C CA . ARG A 1 98 ? 6.226 -1.963 -15.633 1.00 97.44 98 ARG A CA 1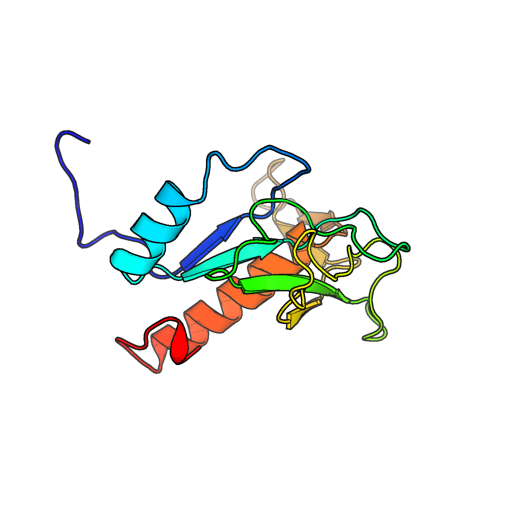
ATOM 732 C C . ARG A 1 98 ? 4.932 -1.149 -15.758 1.00 97.44 98 ARG A C 1
ATOM 734 O O . ARG A 1 98 ? 4.320 -1.097 -16.823 1.00 97.44 98 ARG A O 1
ATOM 741 N N . ILE A 1 99 ? 4.544 -0.474 -14.681 1.00 98.25 99 ILE A N 1
ATOM 742 C CA . ILE A 1 99 ? 3.353 0.374 -14.652 1.00 98.25 99 ILE A CA 1
ATOM 743 C C . ILE A 1 99 ? 3.684 1.724 -15.280 1.00 98.25 99 ILE A C 1
ATOM 745 O O . ILE A 1 99 ? 4.568 2.437 -14.804 1.00 98.25 99 ILE A O 1
ATOM 749 N N . ARG A 1 100 ? 2.963 2.080 -16.345 1.00 97.94 100 ARG A N 1
ATOM 750 C CA . ARG A 1 100 ? 3.037 3.400 -16.980 1.00 97.94 100 ARG A CA 1
ATOM 751 C C . ARG A 1 100 ? 2.121 4.370 -16.237 1.00 97.94 100 ARG A C 1
ATOM 753 O O . ARG A 1 100 ? 0.920 4.134 -16.177 1.00 97.94 100 ARG A O 1
ATOM 760 N N . SER A 1 101 ? 2.664 5.469 -15.721 1.00 97.50 101 SER A N 1
ATOM 761 C CA . SER A 1 101 ? 1.883 6.512 -15.041 1.00 97.50 101 SER A CA 1
ATOM 762 C C . SER A 1 101 ? 2.383 7.914 -15.390 1.00 97.50 101 SER A C 1
ATOM 764 O O . SER A 1 101 ? 3.420 8.059 -16.042 1.00 97.50 101 SER A O 1
ATOM 766 N N . ALA A 1 102 ? 1.617 8.935 -15.003 1.00 97.75 102 ALA A N 1
ATOM 767 C CA . ALA A 1 102 ? 1.985 10.336 -15.170 1.00 97.75 102 ALA A CA 1
ATOM 768 C C . ALA A 1 102 ? 3.314 10.641 -14.461 1.00 97.75 102 ALA A C 1
ATOM 770 O O . ALA A 1 102 ? 3.643 10.037 -13.436 1.00 97.75 102 ALA A O 1
ATOM 771 N N . TRP A 1 103 ? 4.083 11.578 -15.010 1.00 97.75 103 TRP A N 1
ATOM 772 C CA . TRP A 1 103 ? 5.407 11.920 -14.504 1.00 97.75 103 TRP A CA 1
ATOM 773 C C . TRP A 1 103 ? 5.571 13.424 -14.303 1.00 97.75 103 TRP A C 1
ATOM 775 O O . TRP A 1 103 ? 5.086 14.234 -15.083 1.00 97.75 103 TRP A O 1
ATOM 785 N N . HIS A 1 104 ? 6.291 13.801 -13.250 1.00 97.00 104 HIS A N 1
ATOM 786 C CA . HIS A 1 104 ? 6.379 15.186 -12.783 1.00 97.00 104 HIS A CA 1
ATOM 787 C C . HIS A 1 104 ? 7.135 16.145 -13.724 1.00 97.00 104 HIS A C 1
ATOM 789 O O . HIS A 1 104 ? 7.121 17.349 -13.493 1.00 97.00 104 HIS A O 1
ATOM 795 N N . THR A 1 105 ? 7.805 15.652 -14.771 1.00 98.12 105 THR A N 1
ATOM 796 C CA . THR A 1 105 ? 8.620 16.486 -15.675 1.00 98.12 105 THR A CA 1
ATOM 797 C C . THR A 1 105 ? 7.807 17.230 -16.740 1.00 98.12 105 THR A C 1
ATOM 799 O O . THR A 1 105 ? 8.395 17.935 -17.555 1.00 98.12 105 THR A O 1
ATOM 802 N N . GLY A 1 106 ? 6.480 17.072 -16.786 1.00 97.56 106 GLY A N 1
ATOM 803 C CA . GLY A 1 106 ? 5.611 17.839 -17.683 1.00 97.56 106 GLY A CA 1
ATOM 804 C C . GLY A 1 106 ? 4.176 17.311 -17.757 1.00 97.56 106 GLY A C 1
ATOM 805 O O . GLY A 1 106 ? 3.903 16.174 -17.388 1.00 97.56 106 GLY A O 1
ATOM 806 N N . ASN A 1 107 ? 3.257 18.119 -18.292 1.00 97.38 107 ASN A N 1
ATOM 807 C CA . ASN A 1 107 ? 1.813 17.816 -18.308 1.00 97.38 107 ASN A CA 1
ATOM 808 C C . ASN A 1 107 ? 1.420 16.609 -19.177 1.00 97.38 107 ASN A C 1
ATOM 810 O O . ASN A 1 107 ? 0.365 16.018 -18.972 1.00 97.38 107 ASN A O 1
ATOM 814 N N . SER A 1 108 ? 2.251 16.247 -20.154 1.00 97.44 108 SER A N 1
ATOM 815 C CA . SER A 1 108 ? 2.075 15.076 -21.021 1.00 97.44 108 SER A CA 1
ATOM 816 C C . SER A 1 108 ? 3.127 13.992 -20.763 1.00 97.44 108 SER A C 1
ATOM 818 O O . SER A 1 108 ? 3.217 13.022 -21.520 1.00 97.44 108 SER A O 1
ATOM 820 N N . ALA A 1 109 ? 3.948 14.154 -19.720 1.00 98.31 109 ALA A N 1
ATOM 821 C CA . ALA A 1 109 ? 5.026 13.228 -19.419 1.00 98.31 109 ALA A CA 1
ATOM 822 C C . ALA A 1 109 ? 4.484 11.961 -18.750 1.00 98.31 109 ALA A C 1
ATOM 824 O O . ALA A 1 109 ? 3.657 12.006 -17.839 1.00 98.31 109 ALA A O 1
ATOM 825 N N . TYR A 1 110 ? 5.008 10.818 -19.184 1.00 98.38 110 TYR A N 1
ATOM 826 C CA . TYR A 1 110 ? 4.737 9.518 -18.586 1.00 98.38 110 TYR A CA 1
ATOM 827 C C . TYR A 1 110 ? 6.048 8.795 -18.318 1.00 98.38 110 TYR A C 1
ATOM 829 O O . TYR A 1 110 ? 7.011 8.943 -19.069 1.00 98.38 110 TYR A O 1
ATOM 837 N N . GLN A 1 111 ? 6.058 7.971 -17.278 1.00 98.31 111 GLN A N 1
ATOM 838 C CA . GLN A 1 111 ? 7.185 7.116 -16.937 1.00 98.31 111 GLN A CA 1
ATOM 839 C C . GLN A 1 111 ? 6.691 5.706 -16.625 1.00 98.31 111 GLN A C 1
ATOM 841 O O . GLN A 1 111 ? 5.596 5.520 -16.091 1.00 98.31 111 GLN A O 1
ATOM 846 N N . ILE A 1 112 ? 7.505 4.711 -16.975 1.00 98.38 112 ILE A N 1
ATOM 847 C CA . ILE A 1 112 ? 7.290 3.322 -16.584 1.00 98.38 112 ILE A CA 1
ATOM 848 C C . ILE A 1 112 ? 8.109 3.058 -15.326 1.00 98.38 112 ILE A C 1
ATOM 850 O O . ILE A 1 112 ? 9.329 3.208 -15.327 1.00 98.38 112 ILE A O 1
ATOM 854 N N . MET A 1 113 ? 7.438 2.648 -14.254 1.00 98.06 113 MET A N 1
ATOM 855 C CA . MET A 1 113 ? 8.074 2.337 -12.977 1.00 98.06 113 MET A CA 1
ATOM 856 C C . MET A 1 113 ? 7.658 0.959 -12.469 1.00 98.06 113 MET A C 1
ATOM 858 O O . MET A 1 113 ? 6.626 0.410 -12.859 1.00 98.06 113 MET A O 1
ATOM 862 N N . THR A 1 114 ? 8.482 0.410 -11.577 1.00 98.06 114 THR A N 1
ATOM 863 C CA . THR A 1 114 ? 8.251 -0.883 -10.935 1.00 98.06 114 THR A CA 1
ATOM 864 C C . THR A 1 114 ? 8.419 -0.763 -9.423 1.00 98.06 114 THR A C 1
ATOM 866 O O . THR A 1 114 ? 9.387 -0.172 -8.951 1.00 98.06 114 THR A O 1
ATOM 869 N N . GLY A 1 115 ? 7.508 -1.369 -8.663 1.00 97.94 115 GLY A N 1
ATOM 870 C CA . GLY A 1 115 ? 7.610 -1.522 -7.215 1.00 97.94 115 GLY A CA 1
ATOM 871 C C . GLY A 1 115 ? 6.252 -1.681 -6.537 1.00 97.94 115 GLY A C 1
ATOM 872 O O . GLY A 1 115 ? 5.203 -1.407 -7.119 1.00 97.94 115 GLY A O 1
ATOM 873 N N . THR A 1 116 ? 6.257 -2.049 -5.256 1.00 98.31 116 THR A N 1
ATOM 874 C CA . THR A 1 116 ? 5.041 -2.008 -4.424 1.00 98.31 116 THR A CA 1
ATOM 875 C C . THR A 1 116 ? 4.452 -0.599 -4.336 1.00 98.31 116 THR A C 1
ATOM 877 O O . THR A 1 116 ? 3.252 -0.451 -4.133 1.00 98.31 116 THR A O 1
ATOM 880 N N . SER A 1 117 ? 5.267 0.441 -4.541 1.00 97.62 117 SER A N 1
ATOM 881 C CA . SER A 1 117 ? 4.830 1.838 -4.666 1.00 97.62 117 SER A CA 1
ATOM 882 C C . SER A 1 117 ? 3.865 2.072 -5.833 1.00 97.62 117 SER A C 1
ATOM 884 O O . SER A 1 117 ? 3.080 3.015 -5.773 1.00 97.62 117 SER A O 1
ATOM 886 N N . MET A 1 118 ? 3.911 1.223 -6.863 1.00 98.44 118 MET A N 1
ATOM 887 C CA . MET A 1 118 ? 3.027 1.259 -8.031 1.00 98.44 118 MET A CA 1
ATOM 888 C C . MET A 1 118 ? 1.831 0.319 -7.847 1.00 98.44 118 MET A C 1
ATOM 890 O O . MET A 1 118 ? 0.749 0.614 -8.339 1.00 98.44 118 MET A O 1
ATOM 894 N N . ALA A 1 119 ? 1.992 -0.761 -7.079 1.00 98.75 119 ALA A N 1
ATOM 895 C CA . ALA A 1 119 ? 0.897 -1.662 -6.721 1.00 98.75 119 ALA A CA 1
ATOM 896 C C . ALA A 1 119 ? -0.092 -1.031 -5.723 1.00 98.75 119 ALA A C 1
ATOM 898 O O . ALA A 1 119 ? -1.299 -1.080 -5.935 1.00 98.75 119 ALA A O 1
ATOM 899 N N . SER A 1 120 ? 0.408 -0.386 -4.664 1.00 98.69 120 SER A N 1
ATOM 900 C CA . SER A 1 120 ? -0.402 0.257 -3.616 1.00 98.69 120 SER A CA 1
ATOM 901 C C . SER A 1 120 ? -1.504 1.197 -4.149 1.00 98.69 120 SER A C 1
ATOM 903 O O . SER A 1 120 ? -2.664 1.013 -3.774 1.00 98.69 120 SER A O 1
ATOM 905 N N . PRO A 1 121 ? -1.226 2.138 -5.079 1.00 98.50 121 PRO A N 1
ATOM 906 C CA . PRO A 1 121 ? -2.261 3.030 -5.598 1.00 98.50 121 PRO A CA 1
ATOM 907 C C . PRO A 1 121 ? -3.318 2.331 -6.469 1.00 98.50 121 PRO A C 1
ATOM 909 O O . PRO A 1 121 ? -4.419 2.863 -6.579 1.00 98.50 121 PRO A O 1
ATOM 912 N N . HIS A 1 122 ? -3.051 1.145 -7.040 1.00 98.50 122 HIS A N 1
ATOM 913 C CA . HIS A 1 122 ? -4.107 0.362 -7.702 1.00 98.50 122 HIS A CA 1
ATOM 914 C C . HIS A 1 122 ? -5.166 -0.092 -6.692 1.00 98.50 122 HIS A C 1
ATOM 916 O O . HIS A 1 122 ? -6.359 0.050 -6.948 1.00 98.50 122 HIS A O 1
ATOM 922 N N . VAL A 1 123 ? -4.736 -0.586 -5.526 1.00 98.81 123 VAL A N 1
ATOM 923 C CA . VAL A 1 123 ? -5.647 -1.010 -4.450 1.00 98.81 123 VAL A CA 1
ATOM 924 C C . VAL A 1 123 ? -6.383 0.189 -3.863 1.00 98.81 123 VAL A C 1
ATOM 926 O O . VAL A 1 123 ? -7.595 0.130 -3.692 1.00 98.81 123 VAL A O 1
ATOM 929 N N . ALA A 1 124 ? -5.689 1.309 -3.636 1.00 98.69 124 ALA A N 1
ATOM 930 C CA . ALA A 1 124 ? -6.339 2.538 -3.181 1.00 98.69 124 ALA A CA 1
ATOM 931 C C . ALA A 1 124 ? -7.415 3.028 -4.169 1.00 98.69 124 ALA A C 1
ATOM 933 O O . ALA A 1 124 ? -8.500 3.425 -3.749 1.00 98.69 124 ALA A O 1
ATOM 934 N N . GLY A 1 125 ? -7.151 2.949 -5.479 1.00 98.38 125 GLY A N 1
ATOM 935 C CA . GLY A 1 125 ? -8.136 3.262 -6.517 1.00 98.38 125 GLY A CA 1
ATOM 936 C C . GLY A 1 125 ? -9.328 2.300 -6.531 1.00 98.38 125 GLY A C 1
ATOM 937 O O . GLY A 1 125 ? -10.466 2.746 -6.654 1.00 98.38 125 GLY A O 1
ATOM 938 N N . ALA A 1 126 ? -9.091 0.996 -6.354 1.00 98.50 126 ALA A N 1
ATOM 939 C CA . ALA A 1 126 ? -10.156 -0.005 -6.264 1.00 98.50 126 ALA A CA 1
ATOM 940 C C . ALA A 1 126 ? -11.059 0.220 -5.037 1.00 98.50 126 ALA A C 1
ATOM 942 O O . ALA A 1 126 ? -12.282 0.178 -5.163 1.00 98.50 126 ALA A O 1
ATOM 943 N N . ILE A 1 127 ? -10.470 0.539 -3.880 1.00 98.50 127 ILE A N 1
ATOM 944 C CA . ILE A 1 127 ? -11.200 0.915 -2.660 1.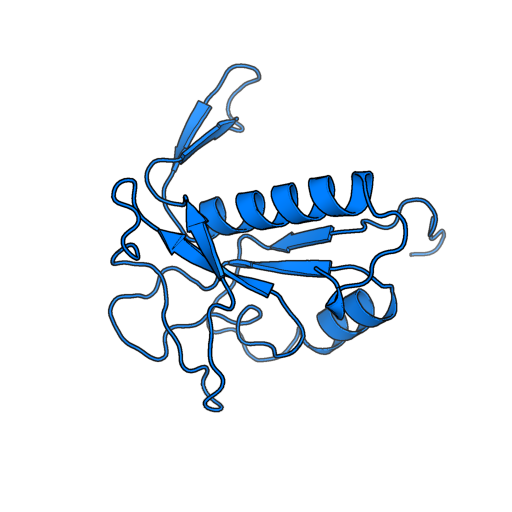00 98.50 127 ILE A CA 1
ATOM 945 C C . ILE A 1 127 ? -12.030 2.177 -2.911 1.00 98.50 127 ILE A C 1
ATOM 947 O O . ILE A 1 127 ? -13.222 2.186 -2.621 1.00 98.50 127 ILE A O 1
ATOM 951 N N . ALA A 1 128 ? -11.449 3.222 -3.508 1.00 97.94 128 ALA A N 1
ATOM 952 C CA . ALA A 1 128 ? -12.184 4.449 -3.822 1.00 97.94 128 ALA A CA 1
ATOM 953 C C . ALA A 1 128 ? -13.383 4.186 -4.754 1.00 97.94 128 ALA A C 1
ATOM 955 O O . ALA A 1 128 ? -14.474 4.715 -4.531 1.00 97.94 128 ALA A O 1
ATOM 956 N N . LEU A 1 129 ? -13.213 3.323 -5.762 1.00 98.25 129 LEU A N 1
ATOM 957 C CA . LEU A 1 129 ? -14.308 2.902 -6.635 1.00 98.25 129 LEU A CA 1
ATOM 958 C C . LEU A 1 129 ? -15.395 2.157 -5.849 1.00 98.25 129 LEU A C 1
ATOM 960 O O . LEU A 1 129 ? -16.576 2.465 -6.007 1.00 98.25 129 LEU A O 1
ATOM 964 N N . TYR A 1 130 ? -15.018 1.230 -4.968 1.00 98.31 130 TYR A N 1
ATOM 965 C CA . TYR A 1 130 ? -15.969 0.513 -4.121 1.00 98.31 130 TYR A CA 1
ATOM 966 C C . TYR A 1 130 ? -16.763 1.456 -3.206 1.00 98.31 130 TYR A C 1
ATOM 968 O O . TYR A 1 130 ? -17.989 1.353 -3.146 1.00 98.31 130 TYR A O 1
ATOM 976 N N . LEU A 1 131 ? -16.097 2.412 -2.551 1.00 97.19 131 LEU A N 1
ATOM 977 C CA . LEU A 1 131 ? -16.734 3.410 -1.683 1.00 97.19 131 LEU A CA 1
ATOM 978 C C . LEU A 1 131 ? -17.675 4.346 -2.451 1.00 97.19 131 LEU A C 1
ATOM 980 O O . LEU A 1 131 ? -18.691 4.778 -1.907 1.00 97.19 131 LEU A O 1
ATOM 984 N N . SER A 1 132 ? -17.383 4.625 -3.727 1.00 96.81 132 SER A N 1
ATOM 985 C CA . SER A 1 132 ? -18.270 5.431 -4.575 1.00 96.81 132 SER A CA 1
ATOM 986 C C . SER A 1 132 ? -19.644 4.776 -4.780 1.00 96.81 132 SER A C 1
ATOM 988 O O . SER A 1 132 ? -20.653 5.480 -4.859 1.00 96.81 132 SER A O 1
ATOM 990 N N . ALA A 1 133 ? -19.688 3.439 -4.802 1.00 97.94 133 ALA A N 1
ATOM 991 C CA . ALA A 1 133 ? -20.914 2.650 -4.892 1.00 97.94 133 ALA A CA 1
ATOM 992 C C . ALA A 1 133 ? -21.501 2.304 -3.510 1.00 97.94 133 ALA A C 1
ATOM 994 O O . ALA A 1 133 ? -22.718 2.201 -3.370 1.00 97.94 133 ALA A O 1
ATOM 995 N N . ASN A 1 134 ? -20.655 2.170 -2.485 1.00 96.88 134 ASN A N 1
ATOM 996 C CA . ASN A 1 134 ? -21.021 1.750 -1.131 1.00 96.88 134 ASN A CA 1
ATOM 997 C C . ASN A 1 134 ? -20.711 2.858 -0.119 1.00 96.88 134 ASN A C 1
ATOM 999 O O . ASN A 1 134 ? -19.812 2.741 0.718 1.00 96.88 134 ASN A O 1
ATOM 1003 N N . LYS A 1 135 ? -21.457 3.963 -0.210 1.00 92.75 135 LYS A N 1
ATOM 1004 C CA . LYS A 1 135 ? -21.247 5.127 0.660 1.00 92.75 135 LYS A CA 1
ATOM 1005 C C . LYS A 1 135 ? -21.347 4.732 2.135 1.00 92.75 135 LYS A C 1
ATOM 1007 O O . LYS A 1 135 ? -22.327 4.124 2.555 1.00 92.75 135 LYS A O 1
ATOM 1012 N N . GLY A 1 136 ? -20.349 5.129 2.921 1.00 89.25 136 GLY A N 1
ATOM 1013 C CA . GLY A 1 136 ? -20.297 4.867 4.360 1.00 89.25 136 GLY A CA 1
ATOM 1014 C C . GLY A 1 136 ? -19.698 3.515 4.752 1.00 89.25 136 GLY A C 1
ATOM 1015 O O . GLY A 1 136 ? -19.571 3.270 5.953 1.00 89.25 136 GLY A O 1
ATOM 1016 N N . ALA A 1 137 ? -19.299 2.674 3.788 1.00 96.12 137 ALA A N 1
ATOM 1017 C CA . ALA A 1 137 ? -18.539 1.469 4.089 1.00 96.12 137 ALA A CA 1
ATOM 1018 C C . ALA A 1 137 ? -17.232 1.815 4.824 1.00 96.12 137 ALA A C 1
ATOM 1020 O O . ALA A 1 137 ? -16.570 2.810 4.527 1.00 96.12 137 ALA A O 1
ATOM 1021 N N . LYS A 1 138 ? -16.891 1.002 5.822 1.00 95.19 138 LYS A N 1
ATOM 1022 C CA . LYS A 1 138 ? -15.721 1.157 6.691 1.00 95.19 138 LYS A CA 1
ATOM 1023 C C . LYS A 1 138 ? -14.662 0.133 6.319 1.00 95.19 138 LYS A C 1
ATOM 1025 O O . LYS A 1 138 ? -14.966 -0.848 5.657 1.00 95.19 138 LYS A O 1
ATOM 1030 N N . TYR A 1 139 ? -13.440 0.327 6.809 1.00 96.62 139 TYR A N 1
ATOM 1031 C CA . TYR A 1 139 ? -12.290 -0.548 6.540 1.00 96.62 139 TYR A CA 1
ATOM 1032 C C . TYR A 1 139 ? -12.595 -2.050 6.592 1.00 96.62 139 TYR A C 1
ATOM 1034 O O . TYR A 1 139 ? -12.142 -2.769 5.720 1.00 96.62 139 TYR A O 1
ATOM 1042 N N . ASP A 1 140 ? -13.343 -2.539 7.589 1.00 95.06 140 ASP A N 1
ATOM 1043 C CA . ASP A 1 140 ? -13.576 -3.988 7.740 1.00 95.06 140 ASP A CA 1
ATOM 1044 C C . ASP A 1 140 ? -14.533 -4.558 6.668 1.00 95.06 140 ASP A C 1
ATOM 1046 O O . ASP A 1 140 ? -14.749 -5.765 6.603 1.00 95.06 140 ASP A O 1
ATOM 1050 N N . GLN A 1 141 ? -15.126 -3.692 5.839 1.00 94.75 141 GLN A N 1
ATOM 1051 C CA . GLN A 1 141 ? -16.039 -4.027 4.744 1.00 94.75 141 GLN A CA 1
ATOM 1052 C C . GLN A 1 141 ? -15.386 -3.892 3.358 1.00 94.75 141 GLN A C 1
ATOM 1054 O O . GLN A 1 141 ? -16.095 -4.053 2.360 1.00 94.75 141 GLN A O 1
ATOM 1059 N N . VAL A 1 142 ? -14.097 -3.536 3.290 1.00 90.75 142 VAL A N 1
ATOM 1060 C CA . VAL A 1 142 ? -13.345 -3.279 2.047 1.00 90.75 142 VAL A CA 1
ATOM 1061 C C . VAL A 1 142 ? -12.139 -4.192 1.947 1.00 90.75 142 VAL A C 1
ATOM 1063 O O . VAL A 1 142 ? -11.898 -4.691 0.828 1.00 90.75 142 VAL A O 1
#

Radius of gyration: 15.6 Å; chains: 1; bounding box: 35×40×38 Å

Secondary structure (DSSP, 8-state):
--S--GGG--SEEEE---BS--STTHHHHHHHHHTT-EEEEE--S-TTSSS-PPBTTTSTTSEEEEEE-TTSSBPTTS-----TTS----SEEEE-SSEEEE-TT-TT-EEEE-SHHHHHHHHHHHHHHHHHHSTT--GGG-

pLDDT: mean 94.61, std 7.48, range [56.31, 98.88]